Protein AF-A0A535ESK2-F1 (afdb_monomer_lite)

Foldseek 3Di:
DVQQDPVDPPVLRLFDPFQWKKKKKKFFDQDPNDTDIDIDIDATFGADRNGDTDDDDDDDDDPPGPDIDMWMAGPPRPGTDDDDDD

pLDDT: mean 84.95, std 12.05, range [37.88, 95.25]

Secondary structure (DSSP, 8-state):
-GGG-TTS-TTTTT--S-SEEEEEEEEEEEETTEEEEEEEE---EEB-TTS-B------PPPSS-SEEEEEEESGGGSSEEPPPP-

Radius of gyration: 16.32 Å; chains: 1; bounding box: 34×29×46 Å

Sequence (86 aa):
MLANDPAVPANLRGTNPVPSFAAIVSCDTAVNGAVGVSSVTCANFPATPQGNARIHTTLTLPSPCATPYVFITSPNGGAWFTVTGR

Structure (mmCIF, N/CA/C/O backbone):
data_AF-A0A535ESK2-F1
#
_entry.id   AF-A0A535ESK2-F1
#
loop_
_atom_site.group_PDB
_atom_site.id
_atom_site.type_symbol
_atom_site.label_atom_id
_atom_site.label_alt_id
_atom_site.label_comp_id
_atom_site.label_asym_id
_atom_site.label_entity_id
_atom_site.label_seq_id
_atom_site.pdbx_PDB_ins_code
_atom_site.Cartn_x
_atom_site.Cartn_y
_atom_site.Cartn_z
_atom_site.occupancy
_atom_site.B_iso_or_equiv
_atom_site.auth_seq_id
_atom_site.auth_comp_id
_atom_site.auth_asym_id
_atom_site.auth_atom_id
_atom_site.pdbx_PDB_model_num
ATOM 1 N N . MET A 1 1 ? 0.240 -6.375 -24.885 1.00 53.19 1 MET A N 1
ATOM 2 C CA . MET A 1 1 ? 0.508 -6.296 -23.431 1.00 53.19 1 MET A CA 1
ATOM 3 C C . MET A 1 1 ? 0.895 -4.856 -23.125 1.00 53.19 1 MET A C 1
ATOM 5 O O . MET A 1 1 ? 1.787 -4.367 -23.804 1.00 53.19 1 MET A O 1
ATOM 9 N N . LEU A 1 2 ? 0.249 -4.188 -22.160 1.00 62.94 2 LEU A N 1
ATOM 10 C CA . LEU A 1 2 ? 0.526 -2.776 -21.818 1.00 62.94 2 LEU A CA 1
ATOM 11 C C . LEU A 1 2 ? 2.004 -2.509 -21.474 1.00 62.94 2 LEU A C 1
ATOM 13 O O . LEU A 1 2 ? 2.501 -1.416 -21.697 1.00 62.94 2 LEU A O 1
ATOM 17 N N . ALA A 1 3 ? 2.733 -3.521 -20.996 1.00 71.38 3 ALA A N 1
ATOM 18 C CA . ALA A 1 3 ? 4.140 -3.373 -20.637 1.00 71.38 3 ALA A CA 1
ATOM 19 C C . ALA A 1 3 ? 5.109 -3.274 -21.840 1.00 71.38 3 ALA A C 1
ATOM 21 O O . ALA A 1 3 ? 6.273 -2.953 -21.634 1.00 71.38 3 ALA A O 1
ATOM 22 N N . ASN A 1 4 ? 4.671 -3.532 -23.082 1.00 81.19 4 ASN A N 1
ATOM 23 C CA . ASN A 1 4 ? 5.516 -3.448 -24.287 1.00 81.19 4 ASN A CA 1
ATOM 24 C C . ASN A 1 4 ? 4.961 -2.446 -25.316 1.00 81.19 4 ASN A C 1
ATOM 26 O O . ASN A 1 4 ? 4.835 -2.756 -26.500 1.00 81.19 4 ASN A O 1
ATOM 30 N N . ASP A 1 5 ? 4.567 -1.265 -24.844 1.00 86.00 5 ASP A N 1
ATOM 31 C CA . ASP A 1 5 ? 4.082 -0.177 -25.692 1.00 86.00 5 ASP A CA 1
ATOM 32 C C . ASP A 1 5 ? 5.247 0.472 -26.482 1.00 86.00 5 ASP A C 1
ATOM 34 O O . ASP A 1 5 ? 6.260 0.847 -25.877 1.00 86.00 5 ASP A O 1
ATOM 38 N N . PRO A 1 6 ? 5.149 0.618 -27.820 1.00 91.06 6 PRO A N 1
ATOM 39 C CA . PRO A 1 6 ? 6.187 1.249 -28.633 1.00 91.06 6 PRO A CA 1
ATOM 40 C C . PRO A 1 6 ? 6.441 2.730 -28.304 1.00 91.06 6 PRO A C 1
ATOM 42 O O . PRO A 1 6 ? 7.537 3.212 -28.592 1.00 91.06 6 PRO A O 1
ATOM 45 N N . ALA A 1 7 ? 5.492 3.436 -27.681 1.00 91.00 7 ALA A N 1
ATOM 46 C CA . ALA A 1 7 ? 5.659 4.820 -27.239 1.00 91.00 7 ALA A CA 1
ATOM 47 C C . ALA A 1 7 ? 6.621 4.962 -26.041 1.00 91.00 7 ALA A C 1
ATOM 49 O O . ALA A 1 7 ? 7.173 6.037 -25.815 1.00 91.00 7 ALA A O 1
ATOM 50 N N . VAL A 1 8 ? 6.865 3.887 -25.285 1.00 86.00 8 VAL A N 1
ATOM 51 C CA . VAL A 1 8 ? 7.825 3.874 -24.169 1.00 86.00 8 VAL A CA 1
ATOM 52 C C . VAL A 1 8 ? 9.244 3.619 -24.713 1.00 86.00 8 VAL A C 1
ATOM 54 O O . VAL A 1 8 ? 9.402 2.751 -25.579 1.00 86.00 8 VAL A O 1
ATOM 57 N N . PRO A 1 9 ? 10.302 4.309 -24.233 1.00 90.75 9 PRO A N 1
ATOM 58 C CA . PRO A 1 9 ? 11.687 4.008 -24.607 1.00 90.75 9 PRO A CA 1
ATOM 59 C C . PRO A 1 9 ? 12.037 2.532 -24.399 1.00 90.75 9 PRO A C 1
ATOM 61 O O . PRO A 1 9 ? 11.653 1.936 -23.394 1.00 90.75 9 PRO A O 1
ATOM 64 N N . ALA A 1 10 ? 12.775 1.931 -25.337 1.00 90.19 10 ALA A N 1
ATOM 65 C CA . ALA A 1 10 ? 13.005 0.482 -25.359 1.00 90.19 10 ALA A CA 1
ATOM 66 C C . ALA A 1 10 ? 13.623 -0.061 -24.058 1.00 90.19 10 ALA A C 1
ATOM 68 O O . ALA A 1 10 ? 13.262 -1.148 -23.619 1.00 90.19 10 ALA A O 1
ATOM 69 N N . ASN A 1 11 ? 14.494 0.716 -23.412 1.00 88.25 11 ASN A N 1
ATOM 70 C CA . ASN A 1 11 ? 15.138 0.360 -22.148 1.00 88.25 11 ASN A CA 1
ATOM 71 C C . ASN A 1 11 ? 14.217 0.453 -20.915 1.00 88.25 11 ASN A C 1
ATOM 73 O O . ASN A 1 11 ? 14.629 0.034 -19.838 1.00 88.25 11 ASN A O 1
ATOM 77 N N . LEU A 1 12 ? 13.012 1.016 -21.049 1.00 85.88 12 LEU A N 1
ATOM 78 C CA . LEU A 1 12 ? 12.032 1.167 -19.965 1.00 85.88 12 LEU A CA 1
ATOM 79 C C . LEU A 1 12 ? 10.816 0.239 -20.127 1.00 85.88 12 LEU A C 1
ATOM 81 O O . LEU A 1 12 ? 10.025 0.083 -19.195 1.00 85.88 12 LEU A O 1
ATOM 85 N N . ARG A 1 13 ? 10.650 -0.408 -21.284 1.00 88.56 13 ARG A N 1
ATOM 86 C CA . ARG A 1 13 ? 9.548 -1.353 -21.523 1.00 88.56 13 ARG A CA 1
ATOM 87 C C . ARG A 1 13 ? 9.677 -2.571 -20.613 1.00 88.56 13 ARG A C 1
ATOM 89 O O . ARG A 1 13 ? 10.768 -3.091 -20.408 1.00 88.56 13 ARG A O 1
ATOM 96 N N . GLY A 1 14 ? 8.556 -3.035 -20.071 1.00 83.19 14 GLY A N 1
ATOM 97 C CA . GLY A 1 14 ? 8.516 -4.174 -19.153 1.00 83.19 14 GLY A CA 1
ATOM 98 C C . GLY A 1 14 ? 9.157 -3.909 -17.790 1.00 83.19 14 GLY A C 1
ATOM 99 O O . GLY A 1 14 ? 9.275 -4.846 -17.002 1.00 83.19 14 GLY A O 1
ATOM 100 N N . THR A 1 15 ? 9.567 -2.666 -17.510 1.00 85.88 15 THR A N 1
ATOM 101 C CA . THR A 1 15 ? 10.157 -2.276 -16.228 1.00 85.88 15 THR A CA 1
ATOM 102 C C . THR A 1 15 ? 9.154 -1.514 -15.373 1.00 85.88 15 THR A C 1
ATOM 104 O O . THR A 1 15 ? 8.317 -0.764 -15.875 1.00 85.88 15 THR A O 1
ATOM 107 N N . ASN A 1 16 ? 9.241 -1.710 -14.064 1.00 84.50 16 ASN A N 1
ATOM 108 C CA . ASN A 1 16 ? 8.554 -0.910 -13.074 1.00 84.50 16 ASN A CA 1
ATOM 109 C C . ASN A 1 16 ? 9.385 0.357 -12.798 1.00 84.50 16 ASN A C 1
ATOM 111 O O . ASN A 1 16 ? 10.497 0.243 -12.278 1.00 84.50 16 ASN A O 1
ATOM 115 N N . PRO A 1 17 ? 8.865 1.558 -13.101 1.00 83.31 17 PRO A N 1
ATOM 116 C CA . PRO A 1 17 ? 9.585 2.807 -12.866 1.00 83.31 17 PRO A CA 1
ATOM 117 C C . PRO A 1 17 ? 9.621 3.208 -11.383 1.00 83.31 17 PRO A C 1
ATOM 119 O O . PRO A 1 17 ? 10.319 4.153 -11.021 1.00 83.31 17 PRO A O 1
ATOM 122 N N . VAL A 1 18 ? 8.864 2.522 -10.518 1.00 87.06 18 VAL A N 1
ATOM 123 C CA . VAL A 1 18 ? 8.748 2.847 -9.095 1.00 87.06 18 VAL A CA 1
ATOM 124 C C . VAL A 1 18 ? 9.615 1.889 -8.260 1.00 87.06 18 VAL A C 1
ATOM 126 O O . VAL A 1 18 ? 9.318 0.699 -8.208 1.00 87.06 18 VAL A O 1
ATOM 129 N N . PRO A 1 19 ? 10.662 2.355 -7.555 1.00 89.38 19 PRO A N 1
ATOM 130 C CA . PRO A 1 19 ? 11.624 1.463 -6.892 1.00 89.38 19 PRO A CA 1
ATOM 131 C C . PRO A 1 19 ? 11.089 0.793 -5.616 1.00 89.38 19 PRO A C 1
ATOM 133 O O . PRO A 1 19 ? 11.716 -0.121 -5.077 1.00 89.38 19 PRO A O 1
ATOM 136 N N . SER A 1 20 ? 9.954 1.254 -5.096 1.00 91.75 20 SER A N 1
ATOM 137 C CA . SER A 1 20 ? 9.362 0.753 -3.859 1.00 91.75 20 SER A CA 1
ATOM 138 C C . SER A 1 20 ? 7.858 1.000 -3.806 1.00 91.75 20 SER A C 1
ATOM 140 O O . SER A 1 20 ? 7.331 1.848 -4.518 1.00 91.75 20 SER A O 1
ATOM 142 N N . PHE A 1 21 ? 7.163 0.268 -2.945 1.00 92.06 21 PHE A N 1
ATOM 143 C CA . PHE A 1 21 ? 5.743 0.463 -2.665 1.00 92.06 21 PHE A CA 1
ATOM 144 C C . PHE A 1 21 ? 5.511 0.608 -1.165 1.00 92.06 21 PHE A C 1
ATOM 146 O O . PHE A 1 21 ? 6.302 0.121 -0.357 1.00 92.06 21 PHE A O 1
ATOM 153 N N . ALA A 1 22 ? 4.406 1.237 -0.790 1.00 92.50 22 ALA A N 1
ATOM 154 C CA . ALA A 1 22 ? 3.897 1.238 0.574 1.00 92.50 22 ALA A CA 1
ATOM 155 C C . ALA A 1 22 ? 2.462 0.707 0.594 1.00 92.50 22 ALA A C 1
ATOM 157 O O . ALA A 1 22 ? 1.740 0.783 -0.401 1.00 92.50 22 ALA A O 1
ATOM 158 N N . ALA A 1 23 ? 2.053 0.174 1.739 1.00 91.38 23 ALA A N 1
ATOM 159 C CA . ALA A 1 23 ? 0.664 -0.122 2.033 1.00 91.38 23 ALA A CA 1
ATOM 160 C C . ALA A 1 23 ? 0.072 1.000 2.892 1.00 91.38 23 ALA A C 1
ATOM 162 O O . ALA A 1 23 ? 0.713 1.488 3.828 1.00 91.38 23 ALA A O 1
ATOM 163 N N . ILE A 1 24 ? -1.160 1.384 2.578 1.00 91.25 24 ILE A N 1
ATOM 164 C CA . ILE A 1 24 ? -1.979 2.288 3.379 1.00 91.25 24 ILE A CA 1
ATOM 165 C C . ILE A 1 24 ? -3.170 1.487 3.875 1.00 91.25 24 ILE A C 1
ATOM 167 O O . ILE A 1 24 ? -3.878 0.874 3.076 1.00 91.25 24 ILE A O 1
ATOM 171 N N . VAL A 1 25 ? -3.378 1.488 5.189 1.00 91.00 25 VAL A N 1
ATOM 172 C CA . VAL A 1 25 ? -4.606 0.974 5.786 1.00 91.00 25 VAL A CA 1
ATOM 173 C C . VAL A 1 25 ? -5.457 2.157 6.182 1.00 91.00 25 VAL A C 1
ATOM 175 O O . VAL A 1 25 ? -5.056 2.977 7.007 1.00 91.00 25 VAL A O 1
ATOM 178 N N . SER A 1 26 ? -6.627 2.234 5.579 1.00 91.12 26 SER A N 1
ATOM 179 C CA . SER A 1 26 ? -7.614 3.262 5.850 1.00 91.12 26 SER A CA 1
ATOM 180 C C . SER A 1 26 ? -8.811 2.623 6.555 1.00 91.12 26 SER A C 1
ATOM 182 O O . SER A 1 26 ? -9.135 1.459 6.322 1.00 91.12 26 SER A O 1
ATOM 184 N N . CYS A 1 27 ? -9.412 3.366 7.476 1.00 92.25 27 CYS A N 1
ATOM 185 C CA . CYS A 1 27 ? -10.537 2.925 8.288 1.00 92.25 27 CYS A CA 1
ATOM 186 C C . CYS A 1 27 ? -11.582 4.025 8.387 1.00 92.25 27 CYS A C 1
ATOM 188 O O . CYS A 1 27 ? -11.231 5.188 8.622 1.00 92.25 27 CYS A O 1
ATOM 190 N N . ASP A 1 28 ? -12.852 3.631 8.349 1.00 93.00 28 ASP A N 1
ATOM 191 C CA . ASP A 1 28 ? -13.926 4.499 8.820 1.00 93.00 28 ASP A CA 1
ATOM 192 C C . ASP A 1 28 ? -13.917 4.510 10.355 1.00 93.00 28 ASP A C 1
ATOM 194 O O . ASP A 1 28 ? -13.925 3.464 11.018 1.00 93.00 28 ASP A O 1
ATOM 198 N N . THR A 1 29 ? -13.845 5.709 10.924 1.00 91.62 29 THR A N 1
ATOM 199 C CA . THR A 1 29 ? -13.706 5.962 12.360 1.00 91.62 29 THR A CA 1
ATOM 200 C C . THR A 1 29 ? -14.550 7.161 12.795 1.00 91.62 29 THR A C 1
ATOM 202 O O . THR A 1 29 ? -15.055 7.922 11.967 1.00 91.62 29 THR A O 1
ATOM 205 N N . ALA A 1 30 ? -14.724 7.331 14.106 1.00 89.06 30 ALA A N 1
ATOM 206 C CA . ALA A 1 30 ? -15.400 8.487 14.676 1.00 89.06 30 ALA A CA 1
ATOM 207 C C . ALA A 1 30 ? -14.409 9.649 14.826 1.00 89.06 30 ALA A C 1
ATOM 209 O O . ALA A 1 30 ? -13.518 9.615 15.673 1.00 89.06 30 ALA A O 1
ATOM 210 N N . VAL A 1 31 ? -14.594 10.703 14.035 1.00 83.75 31 VAL A N 1
ATOM 211 C CA . VAL A 1 31 ? -13.827 11.948 14.128 1.00 83.75 31 VAL A CA 1
ATOM 212 C C . VAL A 1 31 ? -14.786 13.053 14.549 1.00 83.75 31 VAL A C 1
ATOM 214 O O . VAL A 1 31 ? -15.713 13.391 13.818 1.00 83.75 31 VAL A O 1
ATOM 217 N N . ASN A 1 32 ? -14.588 13.606 15.748 1.00 86.44 32 ASN A N 1
ATOM 218 C CA . ASN A 1 32 ? -15.420 14.687 16.298 1.00 86.44 32 ASN A CA 1
ATOM 219 C C . ASN A 1 32 ? -16.933 14.377 16.299 1.00 86.44 32 ASN A C 1
ATOM 221 O O . ASN A 1 32 ? -17.754 15.254 16.047 1.00 86.44 32 ASN A O 1
ATOM 225 N N . GLY A 1 33 ? -17.304 13.121 16.564 1.00 84.94 33 GLY A N 1
ATOM 226 C CA . GLY A 1 33 ? -18.705 12.685 16.614 1.00 84.94 33 GLY A CA 1
ATOM 227 C C . GLY A 1 33 ? -19.353 12.400 15.253 1.00 84.94 33 GLY A C 1
ATOM 228 O O . GLY A 1 33 ? -20.526 12.039 15.221 1.00 84.94 33 GLY A O 1
ATOM 229 N N . ALA A 1 34 ? -18.610 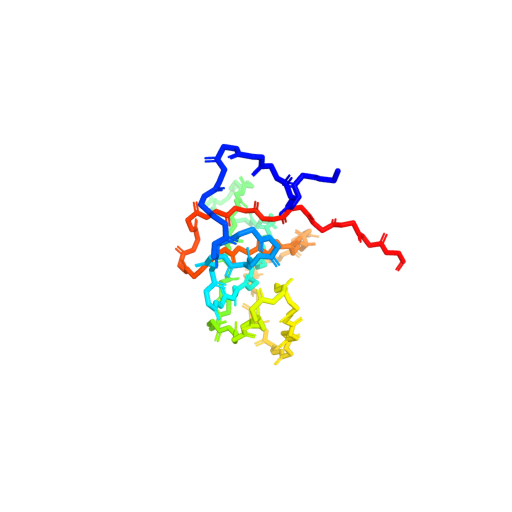12.512 14.148 1.00 88.75 34 ALA A N 1
ATOM 230 C CA . ALA A 1 34 ? -19.050 12.126 12.809 1.00 88.75 34 ALA A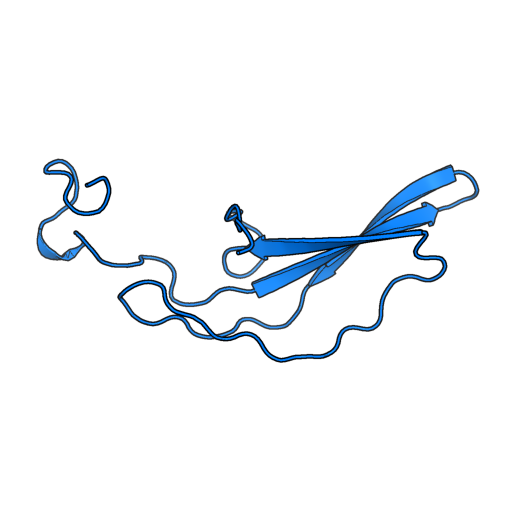 CA 1
ATOM 231 C C . ALA A 1 34 ? -18.208 10.967 12.256 1.00 88.75 34 ALA A C 1
ATOM 233 O O . ALA A 1 34 ? -17.098 10.709 12.721 1.00 88.75 34 ALA A O 1
ATOM 234 N N . VAL A 1 35 ? -18.732 10.273 11.244 1.00 89.62 35 VAL A N 1
ATOM 235 C CA . VAL A 1 35 ? -17.958 9.272 10.498 1.00 89.62 35 VAL A CA 1
ATOM 236 C C . VAL A 1 35 ? -16.945 9.994 9.612 1.00 89.62 35 VAL A C 1
ATOM 238 O O . VAL A 1 35 ? -17.311 10.871 8.832 1.00 89.62 35 VAL A O 1
ATOM 241 N N . GLY A 1 36 ? -15.675 9.619 9.731 1.00 91.88 36 GLY A N 1
ATOM 242 C CA . GLY A 1 36 ? -14.582 10.106 8.897 1.00 91.88 36 GLY A CA 1
ATOM 243 C C . GLY A 1 36 ? -13.601 8.990 8.552 1.00 91.88 36 GLY A C 1
ATOM 244 O O . GLY A 1 36 ? -13.626 7.919 9.154 1.00 91.88 36 GLY A O 1
ATOM 245 N N . VAL A 1 37 ? -12.718 9.255 7.589 1.00 91.50 37 VAL A N 1
ATOM 246 C CA . VAL A 1 37 ? -11.669 8.316 7.170 1.00 91.50 37 VAL A CA 1
ATOM 247 C C . VAL A 1 37 ? -10.352 8.691 7.836 1.00 91.50 37 VAL A C 1
ATOM 249 O O . VAL A 1 37 ? -9.911 9.837 7.752 1.00 91.50 37 VAL A O 1
ATOM 252 N N . SER A 1 38 ? -9.692 7.717 8.457 1.00 91.50 38 SER A N 1
ATOM 253 C CA . SER A 1 38 ? -8.329 7.863 8.966 1.00 91.50 38 SER A CA 1
ATOM 254 C C . SER A 1 38 ? -7.427 6.796 8.356 1.00 91.50 38 SER A C 1
ATOM 256 O O . SER A 1 38 ? -7.838 5.648 8.201 1.00 91.50 38 SER A O 1
ATOM 258 N N . SER A 1 39 ? -6.214 7.191 7.964 1.00 91.38 39 SER A N 1
ATOM 259 C CA . SER A 1 39 ? -5.286 6.346 7.208 1.00 91.38 39 SER A CA 1
ATOM 260 C C . SER A 1 39 ? -3.932 6.255 7.894 1.00 91.38 39 SER A C 1
ATOM 262 O O . SER A 1 39 ? -3.402 7.259 8.368 1.00 91.38 39 SER A O 1
ATOM 264 N N . VAL A 1 40 ? -3.359 5.056 7.900 1.00 92.00 40 VAL A N 1
ATOM 265 C CA . VAL A 1 40 ? -2.024 4.766 8.423 1.00 92.00 40 VAL A CA 1
ATOM 266 C C . VAL A 1 40 ? -1.193 4.137 7.310 1.00 92.00 40 VAL A C 1
ATOM 268 O O . VAL A 1 40 ? -1.562 3.104 6.751 1.00 92.00 40 VAL A O 1
ATOM 271 N N . THR A 1 41 ? -0.064 4.762 6.991 1.00 92.00 41 THR A N 1
ATOM 272 C CA . THR A 1 41 ? 0.877 4.301 5.961 1.00 92.00 41 THR A CA 1
ATOM 273 C C . THR A 1 41 ? 2.021 3.538 6.621 1.00 92.00 41 THR A C 1
ATOM 275 O O . THR A 1 41 ? 2.590 4.007 7.608 1.00 92.00 41 THR A O 1
ATOM 278 N N . CYS A 1 42 ? 2.402 2.382 6.077 1.00 92.25 42 CYS A N 1
ATOM 279 C CA . CYS A 1 42 ? 3.642 1.724 6.486 1.00 92.25 42 CYS A CA 1
ATOM 280 C C . CYS A 1 42 ? 4.889 2.383 5.870 1.00 92.25 42 CYS A C 1
ATOM 282 O O . CYS A 1 42 ? 4.804 3.256 5.009 1.00 92.25 42 CYS A O 1
ATOM 284 N N . ALA A 1 43 ? 6.074 1.921 6.276 1.00 93.38 43 ALA A N 1
ATOM 285 C CA . ALA A 1 43 ? 7.317 2.258 5.585 1.00 93.38 43 ALA A CA 1
ATOM 286 C C . ALA A 1 43 ? 7.319 1.754 4.126 1.00 93.38 43 ALA A C 1
ATOM 288 O O . ALA A 1 43 ? 6.556 0.858 3.763 1.00 93.38 43 ALA A O 1
ATOM 289 N N . ASN A 1 44 ? 8.211 2.301 3.298 1.00 93.88 44 ASN A N 1
ATOM 290 C CA . ASN A 1 44 ? 8.400 1.841 1.921 1.00 93.88 44 ASN A CA 1
ATOM 291 C C . ASN A 1 44 ? 9.122 0.482 1.887 1.00 93.88 44 ASN A C 1
ATOM 293 O O . ASN A 1 44 ? 10.115 0.284 2.586 1.00 93.88 44 ASN A O 1
ATOM 297 N N . PHE A 1 45 ? 8.669 -0.417 1.015 1.00 93.44 45 PHE A N 1
ATOM 298 C CA . PHE A 1 45 ? 9.267 -1.726 0.752 1.00 93.44 45 PHE A CA 1
ATOM 299 C C . PHE A 1 45 ? 9.804 -1.782 -0.680 1.00 93.44 45 PHE A C 1
ATOM 301 O O . PHE A 1 45 ? 9.116 -1.331 -1.598 1.00 93.44 45 PHE A O 1
ATOM 308 N N . PRO A 1 46 ? 11.011 -2.325 -0.906 1.00 93.75 46 PRO A N 1
ATOM 309 C CA . PRO A 1 46 ? 11.620 -2.361 -2.230 1.00 93.75 46 PRO A CA 1
ATOM 310 C C . PRO A 1 46 ? 10.829 -3.248 -3.200 1.00 93.75 46 PRO A C 1
ATOM 312 O O . PRO A 1 46 ? 10.312 -4.302 -2.821 1.00 93.75 46 PRO A O 1
ATOM 315 N N . ALA A 1 47 ? 10.781 -2.826 -4.461 1.00 91.62 47 ALA A N 1
ATOM 316 C CA . ALA A 1 47 ? 10.227 -3.590 -5.569 1.00 91.62 47 ALA A CA 1
ATOM 317 C C . ALA A 1 47 ? 11.344 -4.087 -6.499 1.00 91.62 47 ALA A C 1
ATOM 319 O O . ALA A 1 47 ? 12.390 -3.452 -6.635 1.00 91.62 47 ALA A O 1
ATOM 320 N N . THR A 1 48 ? 11.126 -5.215 -7.176 1.00 90.50 48 THR A N 1
ATOM 321 C CA . THR A 1 48 ? 12.004 -5.641 -8.271 1.00 90.50 48 THR A CA 1
ATOM 322 C C . THR A 1 48 ? 11.801 -4.743 -9.495 1.00 90.50 48 THR A C 1
ATOM 324 O O . THR A 1 48 ? 10.741 -4.119 -9.634 1.00 90.50 48 THR A O 1
ATOM 327 N N . PRO A 1 49 ? 12.743 -4.732 -10.456 1.00 86.62 49 PRO A N 1
ATOM 328 C CA . PRO A 1 49 ? 12.547 -4.047 -11.733 1.00 86.62 49 PRO A CA 1
ATOM 329 C C . PRO A 1 49 ? 11.318 -4.521 -12.520 1.00 86.62 49 PRO A C 1
ATOM 331 O O . PRO A 1 49 ? 10.878 -3.815 -13.412 1.00 86.62 49 PRO A O 1
ATOM 334 N N . GLN A 1 50 ? 10.751 -5.693 -12.213 1.00 84.38 50 GLN A N 1
ATOM 335 C CA . GLN A 1 50 ? 9.515 -6.209 -12.819 1.00 84.38 50 GLN A CA 1
ATOM 336 C C . GLN A 1 50 ? 8.249 -5.818 -12.035 1.00 84.38 50 GLN A C 1
ATOM 338 O O . GLN A 1 50 ? 7.148 -6.161 -12.450 1.00 84.38 50 GLN A O 1
ATOM 343 N N . GLY A 1 51 ? 8.389 -5.121 -10.903 1.00 85.62 51 GLY A N 1
ATOM 344 C CA . GLY A 1 51 ? 7.269 -4.658 -10.081 1.00 85.62 51 GLY A CA 1
ATOM 345 C C . GLY A 1 51 ? 6.834 -5.605 -8.968 1.00 85.62 51 GLY A C 1
ATOM 346 O O . GLY A 1 51 ? 5.829 -5.343 -8.316 1.00 85.62 51 GLY A O 1
ATOM 347 N N . ASN A 1 52 ? 7.582 -6.676 -8.699 1.00 88.25 52 ASN A N 1
ATOM 348 C CA . ASN A 1 52 ? 7.261 -7.567 -7.586 1.00 88.25 52 ASN A CA 1
ATOM 349 C C . ASN A 1 52 ? 7.737 -6.956 -6.265 1.00 88.25 52 ASN A C 1
ATOM 351 O O . ASN A 1 52 ? 8.889 -6.545 -6.162 1.00 88.25 52 ASN A O 1
ATOM 355 N N . ALA A 1 53 ? 6.896 -6.958 -5.234 1.00 90.56 53 ALA A N 1
ATOM 356 C CA . ALA A 1 53 ? 7.280 -6.557 -3.884 1.00 90.56 53 ALA A CA 1
ATOM 357 C C . ALA A 1 53 ? 6.591 -7.436 -2.839 1.00 90.56 53 ALA A C 1
ATOM 359 O O . ALA A 1 53 ? 5.502 -7.962 -3.072 1.00 90.56 53 ALA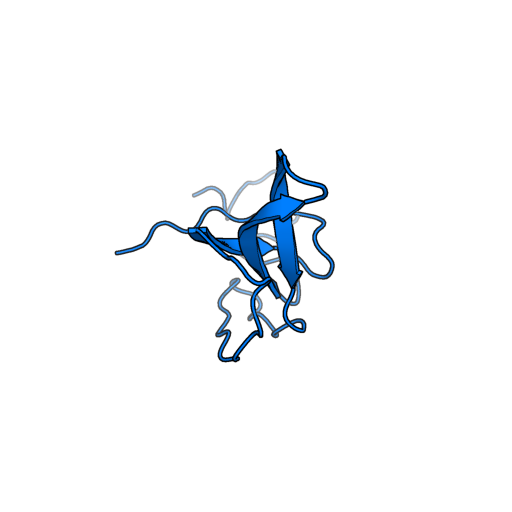 A O 1
ATOM 360 N N . ARG A 1 54 ? 7.219 -7.576 -1.668 1.00 93.12 54 ARG A N 1
ATOM 361 C CA . ARG A 1 54 ? 6.635 -8.254 -0.506 1.00 93.12 54 ARG A CA 1
ATOM 362 C C . ARG A 1 54 ? 6.611 -7.296 0.676 1.00 93.12 54 ARG A C 1
ATOM 364 O O . ARG A 1 54 ? 7.662 -6.879 1.151 1.00 93.12 54 ARG A O 1
ATOM 371 N N . ILE A 1 55 ? 5.410 -6.993 1.157 1.00 92.56 55 ILE A N 1
ATOM 372 C CA . ILE A 1 55 ? 5.179 -6.156 2.336 1.00 92.56 55 ILE A CA 1
ATOM 373 C C . ILE A 1 55 ? 4.783 -7.075 3.489 1.00 92.56 55 ILE A C 1
ATOM 375 O O . ILE A 1 55 ? 3.814 -7.824 3.385 1.00 92.56 55 ILE A O 1
ATOM 379 N N . HIS A 1 56 ? 5.550 -7.043 4.575 1.00 94.81 56 HIS A N 1
ATOM 380 C CA . HIS A 1 56 ? 5.239 -7.763 5.807 1.00 94.81 56 HIS A CA 1
ATOM 381 C C . HIS A 1 56 ? 5.518 -6.833 6.983 1.00 94.81 56 HIS A C 1
ATOM 383 O O . HIS A 1 56 ? 6.671 -6.530 7.281 1.00 94.81 56 HIS A O 1
ATOM 389 N N . THR A 1 57 ? 4.458 -6.339 7.611 1.00 94.81 57 THR A N 1
ATOM 390 C CA . THR A 1 57 ? 4.536 -5.402 8.732 1.00 94.81 57 THR A CA 1
ATOM 391 C C . THR A 1 57 ? 3.215 -5.389 9.494 1.00 94.81 57 THR A C 1
ATOM 393 O O . THR A 1 57 ? 2.194 -5.842 8.974 1.00 94.81 57 THR A O 1
ATOM 396 N N . THR A 1 58 ? 3.237 -4.830 10.699 1.00 95.25 58 THR A N 1
ATOM 397 C CA . THR A 1 58 ? 2.060 -4.623 11.545 1.00 95.25 58 THR A CA 1
ATOM 398 C C . THR A 1 58 ? 1.842 -3.126 11.723 1.00 95.25 58 THR A C 1
ATOM 400 O O . THR A 1 58 ? 2.791 -2.390 11.990 1.00 95.25 58 THR A O 1
ATOM 403 N N . LEU A 1 59 ? 0.595 -2.674 11.589 1.00 91.94 59 LEU A N 1
ATOM 404 C CA . LEU A 1 59 ? 0.203 -1.281 11.797 1.00 91.94 59 LEU A CA 1
ATOM 405 C C . LEU A 1 59 ? -0.801 -1.181 12.941 1.00 91.94 59 LEU A C 1
ATOM 407 O O . LEU A 1 59 ? -1.734 -1.979 13.028 1.00 91.94 59 LEU A O 1
ATOM 411 N N . THR A 1 60 ? -0.628 -0.172 13.790 1.00 94.25 60 THR A N 1
ATOM 412 C CA . THR A 1 60 ? -1.644 0.214 14.773 1.00 94.25 60 THR A CA 1
ATOM 413 C C . THR A 1 60 ? -2.728 1.008 14.059 1.00 94.25 60 THR A C 1
ATOM 415 O O . THR A 1 60 ? -2.440 2.052 13.474 1.00 94.25 60 THR A O 1
ATOM 418 N N . LEU A 1 61 ? -3.965 0.515 14.097 1.00 90.69 61 LEU A N 1
ATOM 419 C CA . LEU A 1 61 ? -5.095 1.171 13.445 1.00 90.69 61 LEU A CA 1
ATOM 420 C C . LEU A 1 61 ? -5.729 2.247 14.341 1.00 90.69 61 LEU A C 1
ATOM 422 O O . LEU A 1 61 ? -5.648 2.146 15.570 1.00 90.69 61 LEU A O 1
ATOM 426 N N . PRO A 1 62 ? -6.399 3.251 13.746 1.00 87.50 62 PRO A N 1
ATOM 427 C CA . PRO A 1 62 ? -7.256 4.172 14.483 1.00 87.50 62 PRO A CA 1
ATOM 428 C C . PRO A 1 62 ? -8.328 3.408 15.269 1.00 87.50 62 PRO A C 1
ATOM 430 O O . PRO A 1 62 ? -8.849 2.397 14.797 1.00 87.50 62 PRO A O 1
ATOM 433 N N . SER A 1 63 ? -8.675 3.898 16.459 1.00 89.00 63 SER A N 1
ATOM 434 C CA . SER A 1 63 ? -9.718 3.305 17.297 1.00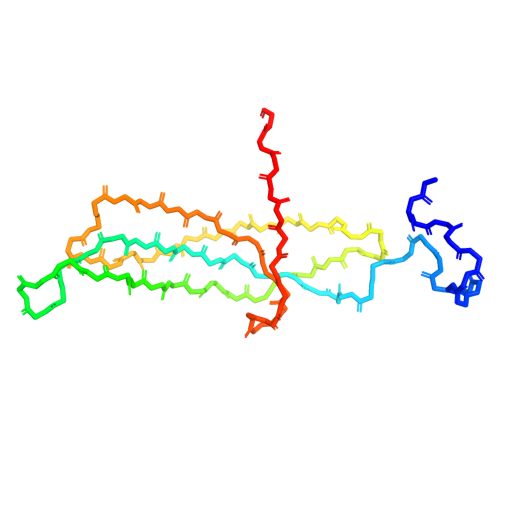 89.00 63 SER A CA 1
ATOM 435 C C . SER A 1 63 ? -10.802 4.340 17.609 1.00 89.00 63 SER A C 1
ATOM 437 O O . SER A 1 63 ? -10.462 5.414 18.109 1.00 89.00 63 SER A O 1
ATOM 439 N N . PRO A 1 64 ? -12.086 4.039 17.343 1.00 91.62 64 PRO A N 1
ATOM 440 C CA . PRO A 1 64 ? -12.595 2.791 16.756 1.00 91.62 64 PRO A CA 1
ATOM 441 C C . PRO A 1 64 ? -12.285 2.679 15.249 1.00 91.62 64 PRO A C 1
ATOM 443 O O . PRO A 1 64 ? -12.338 3.685 14.554 1.00 91.62 64 PRO A O 1
ATOM 446 N N . CYS A 1 65 ? -12.025 1.479 14.720 1.00 92.19 65 CYS A N 1
ATOM 447 C CA . CYS A 1 65 ? -12.022 1.223 13.270 1.00 92.19 65 CYS A CA 1
ATOM 448 C C . CYS A 1 65 ? -13.176 0.279 12.933 1.00 92.19 65 CYS A C 1
ATOM 450 O O . CYS A 1 65 ? -13.173 -0.876 13.357 1.00 92.19 65 CYS A O 1
ATOM 452 N N . ALA A 1 66 ? -14.162 0.777 12.188 1.00 90.50 66 ALA A N 1
ATOM 453 C CA . ALA A 1 66 ? -15.322 -0.017 11.796 1.00 90.50 66 ALA A CA 1
ATOM 454 C C . ALA A 1 66 ? -15.009 -0.946 10.611 1.00 90.50 66 ALA A C 1
ATOM 456 O O . ALA A 1 66 ? -15.439 -2.097 10.591 1.00 90.50 66 ALA A O 1
ATOM 457 N N . THR A 1 67 ? -14.255 -0.446 9.629 1.00 86.50 67 THR A N 1
ATOM 458 C CA . THR A 1 67 ? -14.052 -1.088 8.321 1.00 86.50 67 THR A CA 1
ATOM 459 C C . THR A 1 67 ? -12.620 -0.853 7.828 1.00 86.50 67 THR A C 1
ATOM 461 O O . THR A 1 67 ? -12.336 0.202 7.269 1.00 86.50 67 THR A O 1
ATOM 464 N N . PRO A 1 68 ? -11.683 -1.798 8.021 1.00 90.12 68 PRO A N 1
ATOM 465 C CA . PRO A 1 68 ? -10.328 -1.651 7.502 1.00 90.12 68 PRO A CA 1
ATOM 466 C C . PRO A 1 68 ? -10.256 -2.014 6.014 1.00 90.12 68 PRO A C 1
ATOM 468 O O . PRO A 1 68 ? -10.722 -3.075 5.597 1.00 90.12 68 PRO A O 1
ATOM 471 N N . TYR A 1 69 ? -9.607 -1.166 5.221 1.00 89.88 69 TYR A N 1
ATOM 472 C CA . TYR A 1 69 ? -9.321 -1.401 3.808 1.00 89.88 69 TYR A CA 1
ATOM 473 C C . TYR A 1 69 ? -7.853 -1.103 3.494 1.00 89.88 69 TYR A C 1
ATOM 475 O O . TYR A 1 69 ? -7.274 -0.134 3.985 1.00 89.88 69 TYR A O 1
ATOM 483 N N . VAL A 1 70 ? -7.235 -1.981 2.698 1.00 89.44 70 VAL A N 1
ATOM 484 C CA . VAL A 1 70 ? -5.805 -1.931 2.371 1.00 89.44 70 VAL A CA 1
ATOM 485 C C . VAL A 1 70 ? -5.616 -1.491 0.929 1.00 89.44 70 VAL A C 1
ATOM 487 O O . VAL A 1 70 ? -6.159 -2.098 0.007 1.00 89.44 70 VAL A O 1
ATOM 490 N N . PHE A 1 71 ? -4.778 -0.483 0.737 1.00 88.75 71 PHE A N 1
ATOM 491 C CA . PHE A 1 71 ? -4.348 -0.001 -0.565 1.00 88.75 71 PHE A CA 1
ATOM 492 C C . PHE A 1 71 ? -2.837 -0.131 -0.717 1.00 88.75 71 PHE A C 1
ATOM 494 O O . PHE A 1 71 ? -2.093 0.056 0.244 1.00 88.75 71 PHE A O 1
ATOM 501 N N . ILE A 1 72 ? -2.377 -0.388 -1.941 1.00 89.75 72 ILE A N 1
ATOM 502 C CA . ILE A 1 72 ? -0.957 -0.331 -2.293 1.00 89.75 72 ILE A CA 1
ATOM 503 C C . ILE A 1 72 ? -0.703 0.957 -3.067 1.00 89.75 72 ILE A C 1
ATOM 505 O O . ILE A 1 72 ? -1.453 1.310 -3.978 1.00 89.75 72 ILE A O 1
ATOM 509 N N . THR A 1 73 ? 0.356 1.668 -2.702 1.00 90.25 73 THR A N 1
ATOM 510 C CA . THR A 1 73 ? 0.708 2.962 -3.278 1.00 90.25 73 THR A CA 1
ATOM 511 C C . THR A 1 73 ? 2.193 3.046 -3.622 1.00 90.25 73 THR A C 1
ATOM 513 O O . THR A 1 73 ? 3.015 2.276 -3.119 1.00 90.25 73 THR A O 1
ATOM 516 N N . SER A 1 74 ? 2.546 3.989 -4.495 1.00 88.56 74 SER A N 1
ATOM 517 C CA . SER A 1 74 ? 3.930 4.410 -4.690 1.00 88.56 74 SER A CA 1
ATOM 518 C C . SER A 1 74 ? 4.478 5.034 -3.400 1.00 88.56 74 SER A C 1
ATOM 520 O O . SER A 1 74 ? 3.709 5.388 -2.501 1.00 88.56 74 SER A O 1
ATOM 522 N N . PRO A 1 75 ? 5.797 5.248 -3.295 1.00 83.31 75 PRO A N 1
ATOM 523 C CA . PRO A 1 75 ? 6.386 5.846 -2.111 1.00 83.31 75 PRO A CA 1
ATOM 524 C C . PRO A 1 75 ? 5.705 7.179 -1.803 1.00 83.31 75 PRO A C 1
A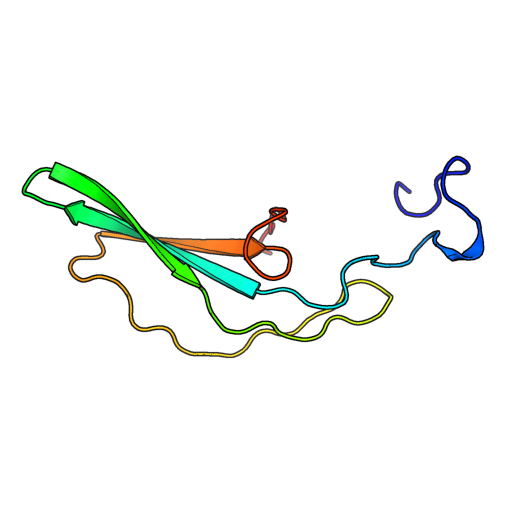TOM 526 O O . PRO A 1 75 ? 5.504 7.998 -2.702 1.00 83.31 75 PRO A O 1
ATOM 529 N N . ASN A 1 76 ? 5.331 7.370 -0.539 1.00 73.88 76 ASN A N 1
ATOM 530 C CA . ASN A 1 76 ? 4.685 8.581 -0.024 1.00 73.88 76 ASN A CA 1
ATOM 531 C C . ASN A 1 76 ? 3.286 8.918 -0.596 1.00 73.88 76 ASN A C 1
ATOM 533 O O . ASN A 1 76 ? 2.845 10.053 -0.439 1.00 73.88 76 ASN A O 1
ATOM 537 N N . GLY A 1 77 ? 2.559 7.977 -1.217 1.00 68.38 77 GLY A N 1
ATOM 538 C CA . GLY A 1 77 ? 1.128 8.171 -1.519 1.00 68.38 77 GLY A CA 1
ATOM 539 C C . GLY A 1 77 ? 0.785 8.831 -2.865 1.00 68.38 77 GLY A C 1
ATOM 540 O O . GLY A 1 77 ? -0.328 9.323 -3.028 1.00 68.38 77 GLY A O 1
ATOM 541 N N . GLY A 1 78 ? 1.722 8.890 -3.820 1.00 68.06 78 GLY A N 1
ATOM 542 C CA . GLY A 1 78 ? 1.555 9.633 -5.084 1.00 68.06 78 GLY A CA 1
ATOM 543 C C . GLY A 1 78 ? 0.753 8.926 -6.189 1.00 68.06 78 GLY A C 1
ATOM 544 O O . GLY A 1 78 ? 0.097 9.588 -6.989 1.00 68.06 78 GLY A O 1
ATOM 545 N N . ALA A 1 79 ? 0.784 7.593 -6.245 1.00 70.25 79 ALA A N 1
ATOM 546 C CA . AL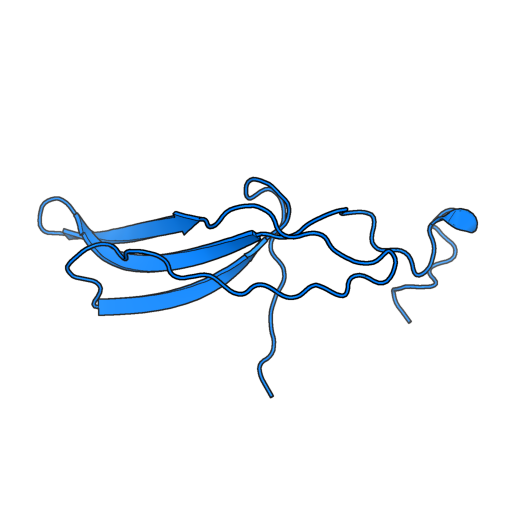A A 1 79 ? 0.034 6.779 -7.204 1.00 70.25 79 ALA A CA 1
ATOM 547 C C . ALA A 1 79 ? -0.574 5.560 -6.504 1.00 70.25 79 ALA A C 1
ATOM 549 O O . ALA A 1 79 ? 0.059 4.977 -5.623 1.00 70.25 79 ALA A O 1
ATOM 550 N N . TRP A 1 80 ? -1.786 5.165 -6.890 1.00 64.12 80 TRP A N 1
ATOM 551 C CA . TRP A 1 80 ? -2.517 4.051 -6.280 1.00 64.12 80 TRP A CA 1
ATOM 552 C C . TRP A 1 80 ? -2.573 2.862 -7.231 1.00 64.12 80 TRP A C 1
ATOM 554 O O . TRP A 1 80 ? -2.860 3.023 -8.417 1.00 64.12 80 TRP A O 1
ATOM 564 N N . PHE A 1 81 ? -2.322 1.669 -6.702 1.00 68.06 81 PHE A N 1
ATOM 565 C CA . PHE A 1 81 ? -2.394 0.421 -7.449 1.00 68.06 81 PHE A CA 1
ATOM 566 C C . PHE A 1 81 ? -3.628 -0.358 -7.002 1.00 68.06 81 PHE A C 1
ATOM 568 O O . PHE A 1 81 ? -3.828 -0.600 -5.809 1.00 68.06 81 PHE A O 1
ATOM 575 N N . THR A 1 82 ? -4.466 -0.761 -7.954 1.00 56.44 82 THR A N 1
ATOM 576 C CA . THR A 1 82 ? -5.588 -1.656 -7.675 1.00 56.44 82 THR A CA 1
ATOM 577 C C . THR A 1 82 ? -5.063 -3.072 -7.463 1.00 56.44 82 THR A C 1
ATOM 579 O O . THR A 1 82 ? -4.432 -3.664 -8.338 1.00 56.44 82 THR A O 1
ATOM 582 N N . VAL A 1 83 ? -5.325 -3.625 -6.280 1.00 53.72 83 VAL A N 1
ATOM 583 C CA . VAL A 1 83 ? -5.084 -5.038 -5.981 1.00 53.72 83 VAL A CA 1
ATOM 584 C C . VAL A 1 83 ? -6.350 -5.830 -6.287 1.00 53.72 83 VAL A C 1
ATOM 586 O O . VAL A 1 83 ? -7.424 -5.518 -5.782 1.00 53.72 83 VAL A O 1
ATOM 589 N N . THR A 1 84 ? -6.240 -6.870 -7.108 1.00 50.00 84 THR A N 1
ATOM 590 C CA . THR A 1 84 ? -7.255 -7.927 -7.163 1.00 50.00 84 THR A CA 1
ATOM 591 C C . THR A 1 84 ? -6.758 -9.079 -6.303 1.00 50.00 84 THR A C 1
ATOM 593 O O . THR A 1 84 ? -5.709 -9.651 -6.602 1.00 50.00 84 THR A O 1
ATOM 596 N N . GLY A 1 85 ? -7.475 -9.408 -5.230 1.00 45.19 85 GLY A N 1
ATOM 597 C CA . GLY A 1 85 ? -7.224 -10.639 -4.484 1.00 45.19 85 GLY A CA 1
ATOM 598 C C . GLY A 1 85 ? -7.613 -11.854 -5.327 1.00 45.19 85 GLY A C 1
ATOM 599 O O . GLY A 1 85 ? -8.613 -11.803 -6.046 1.00 45.19 85 GLY A O 1
ATOM 600 N N . ARG A 1 86 ? -6.828 -12.929 -5.250 1.00 37.88 86 ARG A N 1
ATOM 601 C CA . ARG A 1 86 ? -7.291 -14.269 -5.611 1.00 37.88 86 ARG A CA 1
ATOM 602 C C . ARG A 1 86 ? -7.387 -15.102 -4.346 1.00 37.88 86 ARG A C 1
ATOM 604 O O . ARG A 1 86 ? -6.504 -14.908 -3.481 1.00 37.88 86 ARG A O 1
#